Protein AF-A0A2D4HQY8-F1 (afdb_monomer)

Radius of gyration: 19.47 Å; Cα contacts (8 Å, |Δi|>4): 159; chains: 1; bounding box: 44×29×53 Å

Nearest PDB structures (foldseek):
  3zqs-assembly1_A  TM=9.890E-01  e=1.262E-19  Homo sapiens
  7kzp-assembly1_M  TM=9.323E-01  e=2.070E-16  Homo sapiens
  7kzt-assembly1_L  TM=9.830E-01  e=1.259E-15  Homo sapiens
  3k1l-assembly2_A  TM=8.804E-01  e=2.660E-05  Drosophila melanogaster
  3k1l-assembly1_B  TM=8.987E-01  e=5.476E-05  Drosophila melanogaster

Foldseek 3Di:
DVVPDDWDKDWADDPCPPCDGTDIDTQALDDDDADGHNPDDPVRVVVSVVVVCVQQVVQVVLVVCCVVPFAWPPPPDDTNNDQWTWTDPDDFKTKIWGADSNHRPPDTDMDMDGDCVVRVVVVVVCVVCVVVD

Secondary structure (DSSP, 8-state):
-TTS----EEEE--TTTTTSPPEEEE--SS-------TT--HHHHHHHHHHHHHHTHHHHHHHHHHHHHS-EEESSS--TT--EEEEEEETTEEEEEE--TTSTTSPPEEEEEE-HHHHHHHHHHHHHHGGG-

Sequence (133 aa):
DSSGRDHQITLKLNSKYPREQPDCLVDLPVQFSFSWTPQSSLLSIHSQFLVALESLKEFWDVLDEIDEKTWVLEPEKPTRSSTRRRIAIGSNISLNIEIDPRHPTMLPECYFLGADHVVNPLKIKLNSNIHMW

Solvent-accessible surface area (backbone atoms only — not comparable to full-atom values): 8067 Å² total; per-residue (Å²): 83,96,88,72,51,89,82,66,78,46,76,49,80,58,95,55,55,51,70,46,79,61,51,77,48,65,64,51,66,57,90,88,82,77,91,78,49,63,86,50,50,74,66,57,53,51,53,52,47,53,54,54,47,59,72,35,43,64,30,50,53,54,48,51,50,48,64,72,76,46,54,60,64,35,58,83,75,72,54,74,36,58,49,54,41,30,30,56,77,51,100,68,33,31,39,38,40,38,46,46,58,91,48,51,87,52,92,53,58,67,50,75,49,54,56,64,88,68,40,50,64,54,51,53,51,49,68,77,47,56,88,76,111

pLDDT: mean 97.04, std 1.42, range [90.56, 98.75]

Structure (mmCIF, N/CA/C/O backbone):
data_AF-A0A2D4HQY8-F1
#
_entry.id   AF-A0A2D4HQY8-F1
#
loop_
_atom_site.group_PDB
_atom_site.id
_atom_site.type_symbol
_atom_site.label_atom_id
_atom_site.label_alt_id
_atom_site.label_comp_id
_atom_site.label_asym_id
_atom_site.label_entity_id
_atom_site.label_seq_id
_atom_site.pdbx_PDB_ins_code
_atom_site.Cartn_x
_atom_site.Cartn_y
_atom_site.Cartn_z
_atom_site.occupancy
_atom_site.B_iso_or_equiv
_atom_site.auth_seq_id
_atom_site.auth_comp_id
_atom_site.auth_asym_id
_atom_site.auth_atom_id
_atom_site.pdbx_PDB_model_num
ATOM 1 N N . ASP A 1 1 ? -14.285 -1.832 1.766 1.00 95.00 1 ASP A N 1
ATOM 2 C CA . ASP A 1 1 ? -14.462 -0.382 1.522 1.00 95.00 1 ASP A CA 1
ATOM 3 C C . ASP A 1 1 ? -15.424 -0.211 0.348 1.00 95.00 1 ASP A C 1
ATOM 5 O O . ASP A 1 1 ? -15.985 -1.207 -0.109 1.00 95.00 1 ASP A O 1
ATOM 9 N N . SER A 1 2 ? -15.645 1.008 -0.140 1.00 96.19 2 SER A N 1
ATOM 10 C CA . SER A 1 2 ? -16.537 1.258 -1.282 1.00 96.19 2 SER A CA 1
ATOM 11 C C . SER A 1 2 ? -16.037 0.701 -2.628 1.00 96.19 2 SER A C 1
ATOM 13 O O . SER A 1 2 ? -16.840 0.556 -3.547 1.00 96.19 2 SER A O 1
ATOM 15 N N . SER A 1 3 ? -14.756 0.316 -2.740 1.00 97.00 3 SER A N 1
ATOM 16 C CA . SER A 1 3 ? -14.201 -0.412 -3.899 1.00 97.00 3 SER A CA 1
ATOM 17 C C . SER A 1 3 ? -14.430 -1.928 -3.830 1.00 97.00 3 SER A C 1
ATOM 19 O O . SER A 1 3 ? -14.011 -2.648 -4.731 1.00 97.00 3 SER A O 1
ATOM 21 N N . GLY A 1 4 ? -15.061 -2.438 -2.767 1.00 97.00 4 GLY A N 1
ATOM 22 C CA . GLY A 1 4 ? -15.273 -3.874 -2.572 1.00 97.00 4 GLY A CA 1
ATOM 23 C C . GLY A 1 4 ? -14.054 -4.624 -2.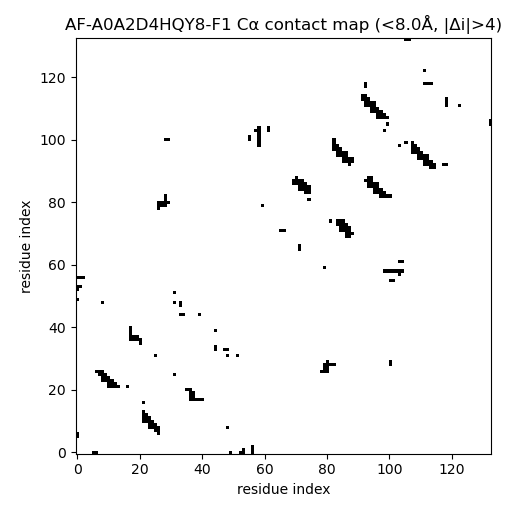027 1.00 97.00 4 GLY A C 1
ATOM 24 O O . GLY A 1 4 ? -14.037 -5.850 -2.070 1.00 97.00 4 GLY A O 1
ATOM 25 N N . ARG A 1 5 ? -13.039 -3.920 -1.503 1.00 97.69 5 ARG A N 1
ATOM 26 C CA . ARG A 1 5 ? -11.886 -4.555 -0.847 1.00 97.69 5 ARG A CA 1
ATOM 27 C C . ARG A 1 5 ? -12.216 -4.938 0.588 1.00 97.69 5 ARG A C 1
ATOM 29 O O . ARG A 1 5 ? -12.804 -4.141 1.331 1.00 97.69 5 ARG A O 1
ATOM 36 N N . ASP A 1 6 ? -11.760 -6.118 0.986 1.00 97.00 6 ASP A N 1
ATOM 37 C CA . ASP A 1 6 ? -11.859 -6.598 2.359 1.00 97.00 6 ASP A CA 1
ATOM 38 C C . ASP A 1 6 ? -10.729 -6.034 3.224 1.00 97.00 6 ASP A C 1
ATOM 40 O O . ASP A 1 6 ? -9.557 -6.053 2.846 1.00 97.00 6 ASP A O 1
ATOM 44 N N . HIS A 1 7 ? -11.093 -5.552 4.412 1.00 98.06 7 HIS A N 1
ATOM 45 C CA . HIS A 1 7 ? -10.172 -4.985 5.396 1.00 98.06 7 HIS A CA 1
ATOM 46 C C . HIS A 1 7 ? -10.497 -5.542 6.777 1.00 98.06 7 HIS A C 1
ATOM 48 O O . HIS A 1 7 ? -11.666 -5.640 7.152 1.00 98.06 7 HIS A O 1
ATOM 54 N N . GLN A 1 8 ? -9.467 -5.874 7.556 1.00 97.56 8 GLN A N 1
ATOM 55 C CA . GLN A 1 8 ? -9.629 -6.458 8.885 1.00 97.56 8 GLN A CA 1
ATOM 56 C C . GLN A 1 8 ? -9.083 -5.532 9.973 1.00 97.56 8 GLN A C 1
ATOM 58 O O . GLN A 1 8 ? -7.976 -5.004 9.877 1.00 97.56 8 GLN A O 1
ATOM 63 N N . ILE A 1 9 ? -9.854 -5.409 11.052 1.00 97.50 9 ILE A N 1
ATOM 64 C CA . ILE A 1 9 ? -9.450 -4.785 12.310 1.00 97.50 9 ILE A CA 1
ATOM 65 C C . ILE A 1 9 ? -9.488 -5.839 13.417 1.00 97.50 9 ILE A C 1
ATOM 67 O O . ILE A 1 9 ? -10.487 -6.535 13.593 1.00 97.50 9 ILE A O 1
ATOM 71 N N . THR A 1 10 ? -8.390 -5.978 14.159 1.00 98.00 10 THR A N 1
ATOM 72 C CA . THR A 1 10 ? -8.300 -6.890 15.307 1.00 98.00 10 THR A CA 1
ATOM 73 C C . THR A 1 10 ? -8.179 -6.082 16.588 1.00 98.00 10 THR A C 1
ATOM 75 O O . THR A 1 10 ? -7.272 -5.263 16.728 1.00 98.00 10 THR A O 1
ATOM 78 N N . LEU A 1 11 ? -9.083 -6.332 17.534 1.00 97.31 11 LEU A N 1
ATOM 79 C CA . LEU A 1 11 ? -9.141 -5.634 18.816 1.00 97.31 11 LEU A CA 1
ATOM 80 C C . LEU A 1 11 ? -8.754 -6.581 19.948 1.00 97.31 11 LEU A C 1
ATOM 82 O O . LEU A 1 11 ? -9.290 -7.686 20.044 1.00 97.31 11 LEU A O 1
ATOM 86 N N . LYS A 1 12 ? -7.858 -6.140 20.833 1.00 97.12 12 LYS A N 1
ATOM 87 C CA . LYS A 1 12 ? -7.548 -6.848 22.080 1.00 97.12 12 LYS A CA 1
ATOM 88 C C . LYS A 1 12 ? -8.162 -6.083 23.242 1.00 97.12 12 LYS A C 1
ATOM 90 O O . LYS A 1 12 ? -7.795 -4.943 23.518 1.00 97.12 12 LYS A O 1
ATOM 95 N N . LEU A 1 13 ? -9.123 -6.719 23.905 1.00 96.44 13 LEU A N 1
ATOM 96 C CA . LEU A 1 13 ? -9.821 -6.148 25.052 1.00 96.44 13 LEU A CA 1
ATOM 97 C C . LEU A 1 13 ? -9.145 -6.617 26.341 1.00 96.44 13 LEU A C 1
ATOM 99 O O . LEU A 1 13 ? -8.857 -7.804 26.496 1.00 96.44 13 LEU A O 1
ATOM 103 N N . ASN A 1 14 ? -8.925 -5.695 27.274 1.00 95.75 14 ASN A N 1
ATOM 104 C CA . ASN A 1 14 ? -8.454 -6.016 28.617 1.00 95.75 14 ASN A CA 1
ATOM 105 C C . ASN A 1 14 ? -9.612 -5.934 29.633 1.00 95.75 14 ASN A C 1
ATOM 107 O O . ASN A 1 14 ? -10.719 -5.500 29.313 1.00 95.75 14 ASN A O 1
ATOM 111 N N . SER A 1 15 ? -9.359 -6.326 30.884 1.00 97.00 15 SER A N 1
ATOM 112 C CA . SER A 1 15 ? -10.370 -6.323 31.955 1.00 97.00 15 SER A CA 1
ATOM 113 C C . SER A 1 15 ? -10.878 -4.932 32.357 1.00 9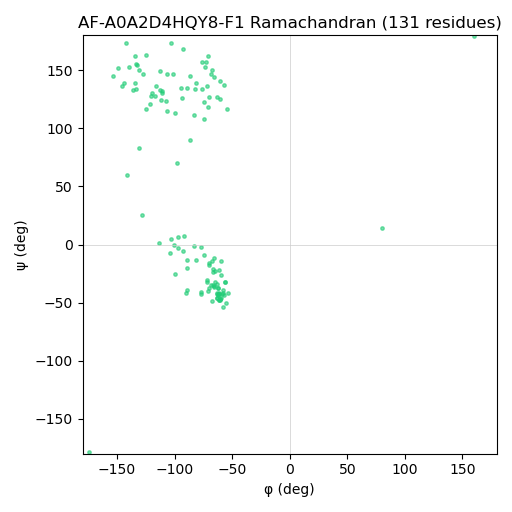7.00 15 SER A C 1
ATOM 115 O O . SER A 1 15 ? -11.858 -4.829 33.090 1.00 97.00 15 SER A O 1
ATOM 117 N N . LYS A 1 16 ? -10.223 -3.860 31.903 1.00 96.56 16 LYS A N 1
ATOM 118 C CA . LYS A 1 16 ? -10.587 -2.470 32.195 1.00 96.56 16 LYS A CA 1
ATOM 119 C C . LYS A 1 16 ? -11.419 -1.831 31.083 1.00 96.56 16 LYS A C 1
ATOM 121 O O . LYS A 1 16 ? -11.863 -0.693 31.247 1.00 96.56 16 LYS A O 1
ATOM 126 N N . TYR A 1 17 ? -11.665 -2.533 29.979 1.00 93.94 17 TYR A N 1
ATOM 127 C CA . TYR A 1 17 ? -12.607 -2.098 28.952 1.00 93.94 17 TYR A CA 1
ATOM 128 C C . TYR A 1 17 ? -14.012 -1.875 29.561 1.00 93.94 17 TYR A C 1
ATOM 130 O O . TYR A 1 17 ? -14.459 -2.702 30.359 1.00 93.94 17 TYR A O 1
ATOM 138 N N . PRO A 1 18 ? -14.741 -0.791 29.215 1.00 94.12 18 PRO A N 1
ATOM 139 C CA . PRO A 1 18 ? -14.413 0.251 28.232 1.00 94.12 18 PRO A CA 1
ATOM 140 C C . PRO A 1 18 ? -13.679 1.482 28.805 1.00 94.12 18 PRO A C 1
ATOM 142 O O . PRO A 1 18 ? -13.500 2.470 28.097 1.00 94.12 18 PRO A O 1
ATOM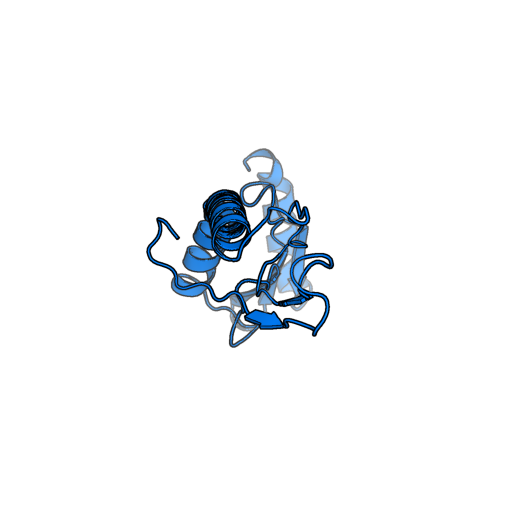 145 N N . ARG A 1 19 ? -13.261 1.481 30.080 1.00 94.94 19 ARG A N 1
ATOM 146 C CA . ARG A 1 19 ? -12.579 2.646 30.687 1.00 94.94 19 ARG A CA 1
ATOM 147 C C . ARG A 1 19 ? -11.214 2.916 30.055 1.00 94.94 19 ARG A C 1
ATOM 149 O O . ARG A 1 19 ? -10.845 4.075 29.908 1.00 94.94 19 ARG A O 1
ATOM 156 N N . GLU A 1 20 ? -10.492 1.862 29.684 1.00 94.69 20 GLU A N 1
ATOM 157 C CA . GLU A 1 20 ? -9.285 1.940 28.854 1.00 94.69 20 GLU A CA 1
ATOM 158 C C . GLU A 1 20 ? -9.612 1.556 27.404 1.00 94.69 20 GLU A C 1
ATOM 160 O O . GLU A 1 20 ? -10.484 0.715 27.161 1.00 94.69 20 GLU A O 1
ATOM 165 N N . GLN A 1 21 ? -8.919 2.184 26.449 1.00 95.88 21 GLN A N 1
ATOM 166 C CA . GLN A 1 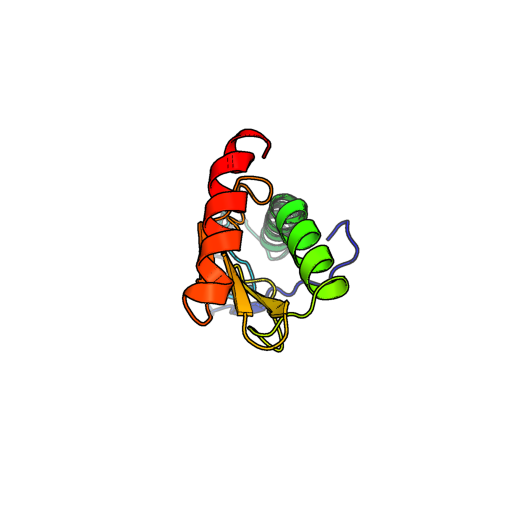21 ? -9.067 1.858 25.030 1.00 95.88 21 GLN A CA 1
ATOM 167 C C . GLN A 1 21 ? -8.517 0.455 24.731 1.00 95.88 21 GLN A C 1
ATOM 169 O O . GLN A 1 21 ? -7.544 0.042 25.366 1.00 95.88 21 GLN A O 1
ATOM 174 N N . PRO A 1 22 ? -9.103 -0.280 23.773 1.00 96.56 22 PRO A N 1
ATOM 175 C CA . PRO A 1 22 ? -8.543 -1.552 23.342 1.00 96.56 22 PRO A CA 1
ATOM 176 C C . PRO A 1 22 ? -7.293 -1.355 22.481 1.00 96.56 22 PRO A C 1
ATOM 178 O O . PRO A 1 22 ? -7.182 -0.359 21.762 1.00 96.56 22 PRO A O 1
ATOM 181 N N . ASP A 1 23 ? -6.394 -2.341 22.485 1.00 95.44 23 ASP A N 1
ATOM 182 C CA . ASP A 1 23 ? -5.315 -2.360 21.496 1.00 95.44 23 ASP A CA 1
ATOM 183 C C . ASP A 1 23 ? -5.902 -2.704 20.128 1.00 95.44 23 ASP A C 1
ATOM 185 O O . ASP A 1 23 ? -6.718 -3.624 20.000 1.00 95.44 23 ASP A O 1
ATOM 189 N N . CYS A 1 24 ? -5.460 -1.982 19.104 1.00 95.69 24 CYS A N 1
ATOM 190 C CA . CYS A 1 24 ? -5.960 -2.110 17.746 1.00 95.69 24 CYS A CA 1
ATOM 191 C C . CYS A 1 24 ? -4.831 -2.505 16.795 1.00 95.69 24 CYS A C 1
ATOM 193 O O . CYS A 1 24 ? -3.763 -1.894 16.788 1.00 95.69 24 CYS A O 1
ATOM 195 N N . LEU A 1 25 ? -5.080 -3.536 15.993 1.00 97.12 25 LEU A N 1
ATOM 196 C CA . LEU A 1 25 ? -4.181 -4.022 14.955 1.00 97.12 25 LEU A CA 1
ATOM 197 C C . LEU A 1 25 ? -4.915 -3.951 13.618 1.00 97.12 25 LEU A C 1
ATOM 199 O O . LEU A 1 25 ? -5.970 -4.570 13.454 1.00 97.12 25 LEU A O 1
ATOM 203 N N . VAL A 1 26 ? -4.348 -3.197 12.680 1.00 97.62 26 VAL A N 1
ATOM 204 C CA . VAL A 1 26 ? -4.879 -2.984 11.330 1.00 97.62 26 VAL A CA 1
ATOM 205 C C . VAL A 1 26 ? -3.740 -3.002 10.316 1.00 97.62 26 VAL A C 1
ATOM 207 O O . VAL A 1 26 ? -2.608 -2.650 10.647 1.00 97.62 26 VAL A O 1
ATOM 210 N N . ASP A 1 27 ? -4.052 -3.383 9.082 1.00 97.88 27 ASP A N 1
ATOM 211 C CA . ASP A 1 27 ? -3.117 -3.367 7.954 1.00 97.88 27 ASP A CA 1
ATOM 212 C C . ASP A 1 27 ? -3.313 -2.092 7.119 1.00 97.88 27 ASP A C 1
ATOM 214 O O . ASP A 1 27 ? -3.860 -2.128 6.021 1.00 97.88 27 ASP A O 1
ATOM 218 N N . LEU A 1 28 ? -2.933 -0.938 7.679 1.00 98.19 28 LEU A N 1
ATOM 219 C CA . LEU A 1 28 ? -3.030 0.361 7.006 1.00 98.19 28 LEU A CA 1
ATOM 220 C C . LEU A 1 28 ? -1.637 0.932 6.707 1.00 98.19 28 LEU A C 1
ATOM 222 O O . LEU A 1 28 ? -0.708 0.722 7.487 1.00 98.19 28 LEU A O 1
ATOM 226 N N . PRO A 1 29 ? -1.483 1.708 5.621 1.00 97.81 29 PRO A N 1
ATOM 227 C CA . PRO A 1 29 ? -0.214 2.338 5.250 1.00 97.81 29 PRO A CA 1
ATOM 228 C C . PRO A 1 29 ? 0.102 3.582 6.105 1.00 97.81 29 PRO A C 1
ATOM 230 O O . PRO A 1 29 ? 1.144 4.214 5.953 1.00 97.81 29 PRO A O 1
ATOM 233 N N . VAL A 1 30 ? -0.809 3.950 7.007 1.00 97.00 30 VAL A N 1
ATOM 234 C CA . VAL A 1 30 ? -0.682 5.049 7.966 1.00 97.00 30 VAL A CA 1
ATOM 235 C C . VAL A 1 30 ? -1.124 4.573 9.344 1.00 97.00 30 VAL A C 1
ATOM 237 O O . VAL A 1 30 ? -1.927 3.647 9.470 1.00 97.00 30 VAL A O 1
ATOM 240 N N . GLN A 1 31 ? -0.630 5.229 10.394 1.00 95.62 31 GLN A N 1
ATOM 241 C CA . GLN A 1 31 ? -1.065 4.937 11.756 1.00 95.62 31 GLN A CA 1
ATOM 242 C C . GLN A 1 31 ? -2.572 5.184 11.905 1.00 95.62 31 GLN A C 1
ATOM 244 O O . GLN A 1 31 ? -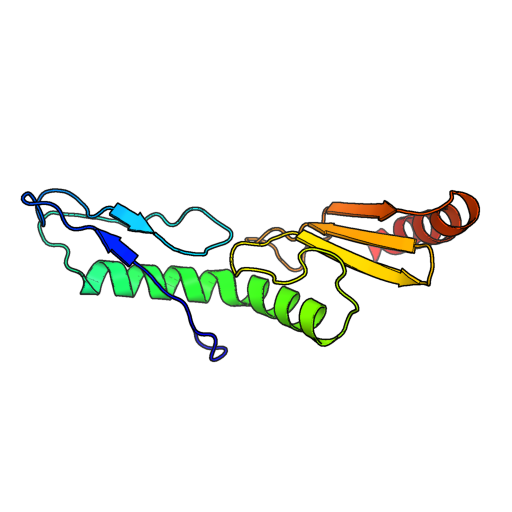3.059 6.288 11.656 1.00 95.62 31 GLN A O 1
ATOM 249 N N . PHE A 1 32 ? -3.296 4.162 12.364 1.00 96.19 32 PHE A N 1
ATOM 250 C CA . PHE A 1 32 ? -4.702 4.290 12.718 1.00 96.19 32 PHE A CA 1
ATOM 251 C C . PHE A 1 32 ? -4.846 4.835 14.135 1.00 96.19 32 PHE A C 1
ATOM 253 O O . PHE A 1 32 ? -4.542 4.153 15.114 1.00 96.19 32 PHE A O 1
ATOM 260 N N . SER A 1 33 ? -5.336 6.065 14.225 1.00 93.25 33 SER A N 1
ATOM 261 C CA . SER A 1 33 ? -5.675 6.721 15.483 1.00 93.25 33 SER A CA 1
ATOM 262 C C . SER A 1 33 ? -7.182 6.917 15.543 1.00 93.25 33 SER A C 1
ATOM 264 O O . SER A 1 33 ? -7.785 7.393 14.584 1.00 93.25 33 SER A O 1
ATOM 266 N N . PHE A 1 34 ? -7.790 6.570 16.673 1.00 95.75 34 PHE A N 1
ATOM 267 C CA . PHE A 1 34 ? -9.220 6.736 16.903 1.00 95.75 34 PHE A CA 1
ATOM 268 C C . PHE A 1 34 ? -9.463 7.414 18.250 1.00 95.75 34 PHE A C 1
ATOM 270 O O . PHE A 1 34 ? -8.682 7.283 19.191 1.00 95.75 34 PHE A O 1
ATOM 277 N N . SER A 1 35 ? -10.555 8.164 18.338 1.00 96.62 35 SER A N 1
ATOM 278 C CA . SER A 1 35 ? -11.030 8.751 19.582 1.00 96.62 35 SER A CA 1
ATOM 279 C C . SER A 1 35 ? -11.691 7.678 20.442 1.00 96.62 35 SER A C 1
ATOM 281 O O . SER A 1 35 ? -12.519 6.897 19.954 1.00 96.62 35 SER A O 1
ATOM 283 N N . TRP A 1 36 ? -11.331 7.664 21.724 1.00 97.12 36 TRP A N 1
ATOM 284 C CA . TRP A 1 36 ? -11.886 6.757 22.716 1.00 97.12 36 TRP A CA 1
ATOM 285 C C . TRP A 1 36 ? -12.271 7.502 23.993 1.00 97.12 36 TRP A C 1
ATOM 287 O O . TRP A 1 36 ? -11.504 8.291 24.543 1.00 97.12 36 TRP A O 1
ATOM 297 N N . THR A 1 37 ? -13.464 7.200 24.489 1.00 96.31 37 THR A N 1
ATOM 298 C CA . THR A 1 37 ? -13.987 7.635 25.787 1.00 96.31 37 THR A CA 1
ATOM 299 C C . THR A 1 37 ? -14.623 6.437 26.495 1.00 96.31 37 THR A C 1
ATOM 301 O O . THR A 1 37 ? -14.995 5.474 25.827 1.00 96.31 37 THR A O 1
ATOM 304 N N . PRO A 1 38 ? -14.853 6.474 27.819 1.00 94.12 38 PRO A N 1
ATOM 305 C CA . PRO A 1 38 ? -15.555 5.390 28.514 1.00 94.12 38 PRO A CA 1
ATOM 306 C C . PRO A 1 38 ? -16.988 5.111 28.018 1.00 94.12 38 PRO A C 1
ATOM 308 O O . PRO A 1 38 ? -17.561 4.084 28.368 1.00 94.12 38 PRO A O 1
ATOM 311 N N . GLN A 1 39 ? -17.578 6.021 27.232 1.00 95.31 39 GLN A N 1
ATOM 312 C CA . GLN A 1 39 ? -18.886 5.868 26.580 1.00 95.31 39 GLN A CA 1
ATOM 313 C C . GLN A 1 39 ? -18.781 5.291 25.158 1.00 95.31 39 GLN A C 1
ATOM 315 O O . GLN A 1 39 ? -19.797 5.044 24.511 1.00 95.31 39 GLN A O 1
ATOM 320 N N . SER A 1 40 ? -17.561 5.106 24.656 1.00 96.88 40 SER A N 1
ATOM 321 C CA . SER A 1 40 ? -17.297 4.506 23.353 1.00 96.88 40 SER A CA 1
ATOM 322 C C . SER A 1 40 ? -17.608 3.009 23.357 1.00 96.88 40 SER A C 1
ATOM 324 O O . SER A 1 40 ? -17.731 2.362 24.397 1.00 96.88 40 SER A O 1
ATOM 326 N N . SER A 1 41 ? -17.759 2.445 22.163 1.00 96.12 41 SER A N 1
ATOM 327 C CA . SER A 1 41 ? -18.090 1.036 21.962 1.00 96.12 41 SER A CA 1
ATOM 328 C C . SER A 1 41 ? -17.344 0.477 20.755 1.00 96.12 41 SER A C 1
ATOM 330 O O . SER A 1 41 ? -16.732 1.214 19.984 1.00 96.12 41 SER A O 1
ATOM 332 N N . LEU A 1 42 ? -17.434 -0.833 20.526 1.00 96.56 42 LEU A N 1
ATOM 333 C CA . LEU A 1 42 ? -16.891 -1.434 19.303 1.00 96.56 42 LEU A CA 1
ATOM 334 C C . LEU A 1 42 ? -17.475 -0.785 18.036 1.00 96.56 42 LEU A C 1
ATOM 336 O O . LEU A 1 42 ? -16.765 -0.621 17.046 1.00 96.56 42 LEU A O 1
ATOM 340 N N . LEU A 1 43 ? -18.735 -0.336 18.087 1.00 97.31 43 LEU A N 1
ATOM 341 C CA . LEU A 1 43 ? -19.383 0.363 16.979 1.00 97.31 43 LEU A CA 1
ATOM 342 C C . LEU A 1 43 ? -18.733 1.725 16.685 1.00 97.31 43 LEU A C 1
ATOM 344 O O . LEU A 1 43 ? -18.610 2.103 15.519 1.00 97.31 43 LEU A O 1
ATOM 348 N N . SER A 1 44 ? -18.285 2.457 17.713 1.00 96.94 44 SER A N 1
ATOM 349 C CA . SER A 1 44 ? -17.605 3.743 17.507 1.00 96.94 44 SER A CA 1
ATOM 350 C C . SER A 1 44 ? -16.199 3.565 16.931 1.00 96.94 44 SER A C 1
ATOM 352 O O . SER A 1 44 ? -15.770 4.397 16.134 1.00 96.94 44 SER A O 1
ATOM 354 N N . ILE A 1 45 ? -15.498 2.476 17.267 1.00 97.56 45 ILE A N 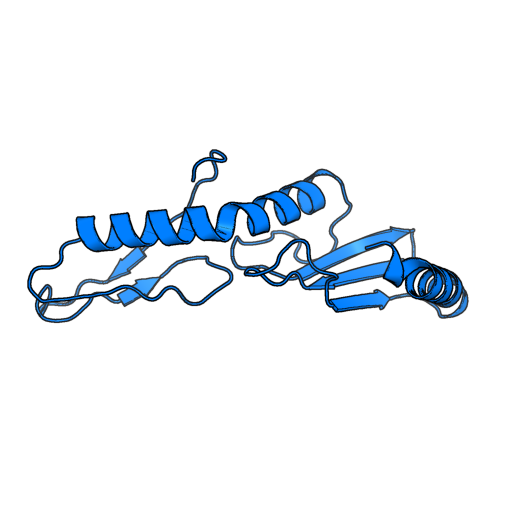1
ATOM 355 C CA . ILE A 1 45 ? -14.220 2.121 16.625 1.00 97.56 45 ILE A CA 1
ATOM 356 C C . ILE A 1 45 ? -14.461 1.737 15.167 1.00 97.56 45 ILE A C 1
ATOM 358 O O . ILE A 1 45 ? -13.802 2.270 14.280 1.00 97.56 45 ILE A O 1
ATOM 362 N N . HIS A 1 46 ? -15.436 0.862 14.909 1.00 97.94 46 HIS A N 1
ATOM 363 C CA . HIS A 1 46 ? -15.775 0.420 13.558 1.00 97.94 46 HIS A CA 1
ATOM 364 C C . HIS A 1 46 ? -16.131 1.599 12.644 1.00 97.94 46 HIS A C 1
ATOM 366 O O . HIS A 1 46 ? -15.638 1.686 11.526 1.00 97.94 46 HIS A O 1
ATOM 372 N N . SER A 1 47 ? -16.920 2.555 13.139 1.00 98.12 47 SER A N 1
ATOM 373 C CA . SER A 1 47 ? -17.297 3.745 12.366 1.00 98.12 47 SER A CA 1
ATOM 374 C C . SER A 1 47 ? -16.082 4.607 12.001 1.00 98.12 47 SER A C 1
ATOM 376 O O . SER A 1 47 ? -15.963 5.048 10.863 1.00 98.12 47 SER A O 1
ATOM 378 N N . GLN A 1 48 ? -15.145 4.808 12.934 1.00 98.31 48 GLN A N 1
ATOM 379 C CA . GLN A 1 48 ? -13.897 5.538 12.667 1.00 98.31 48 GLN A CA 1
ATOM 380 C C . GLN A 1 48 ? -12.963 4.768 11.726 1.00 98.31 48 GLN A C 1
ATOM 382 O O . GLN A 1 48 ? -12.299 5.374 10.889 1.00 98.31 48 GLN A O 1
ATOM 387 N N . PHE A 1 49 ? -12.946 3.437 11.823 1.00 98.38 49 PHE A N 1
ATOM 388 C CA . PHE A 1 49 ? -12.200 2.581 10.906 1.00 98.38 49 PHE A CA 1
ATOM 389 C C . PHE A 1 49 ? -12.727 2.713 9.476 1.00 98.38 49 PHE A C 1
ATOM 391 O O . PHE A 1 49 ? -11.934 2.952 8.575 1.00 98.38 49 PHE A O 1
ATOM 398 N N . LEU A 1 50 ? -14.049 2.679 9.270 1.00 98.19 50 LEU A N 1
ATOM 399 C CA . LEU A 1 50 ? -14.645 2.902 7.948 1.00 98.19 50 LEU A CA 1
ATOM 400 C C . LEU A 1 50 ? -14.261 4.264 7.353 1.00 98.19 50 LEU A C 1
ATOM 402 O O . LEU A 1 50 ? -13.923 4.334 6.177 1.00 98.19 50 LEU A O 1
ATOM 406 N N . VAL A 1 51 ? -14.248 5.331 8.159 1.00 98.06 51 VAL A N 1
ATOM 407 C CA . VAL A 1 51 ? -13.796 6.659 7.701 1.00 98.06 51 VAL A CA 1
ATOM 408 C C . VAL A 1 51 ? -12.328 6.629 7.267 1.00 98.06 51 VAL A C 1
ATOM 410 O O . VAL A 1 51 ? -11.988 7.185 6.224 1.00 98.06 51 VAL A O 1
ATOM 413 N N . ALA A 1 52 ? -11.461 5.953 8.027 1.00 98.12 52 ALA A N 1
ATOM 414 C CA . ALA A 1 52 ? -10.058 5.795 7.656 1.00 98.12 52 ALA A CA 1
ATOM 415 C C . ALA A 1 52 ? -9.893 5.000 6.349 1.00 98.12 52 ALA A C 1
ATOM 417 O O . ALA A 1 52 ? -9.103 5.403 5.497 1.00 98.12 52 ALA A O 1
ATOM 418 N N . LEU A 1 53 ? -10.665 3.923 6.156 1.00 98.19 53 LEU A N 1
ATOM 419 C CA . LEU A 1 53 ? -10.642 3.139 4.917 1.00 98.19 53 LEU A CA 1
ATOM 420 C C . LEU A 1 53 ? -11.032 3.989 3.706 1.00 98.19 53 LEU A C 1
ATOM 422 O O . LEU A 1 53 ? -10.320 3.994 2.707 1.00 98.19 53 LEU A O 1
ATOM 426 N N . GLU A 1 54 ? -12.121 4.752 3.802 1.00 98.06 54 GLU A N 1
ATOM 427 C CA . GLU A 1 54 ? -12.554 5.601 2.688 1.00 98.06 54 GLU A CA 1
ATOM 428 C C . GLU A 1 54 ? -11.543 6.717 2.385 1.00 98.06 54 GLU A C 1
ATOM 430 O O . GLU A 1 54 ? -11.335 7.051 1.221 1.00 98.06 54 GLU A O 1
ATOM 435 N N . SER A 1 55 ? -10.836 7.238 3.395 1.00 97.75 55 SER A N 1
ATOM 436 C CA . SER A 1 55 ? -9.768 8.229 3.181 1.00 97.75 55 SER A CA 1
ATOM 437 C C . SER A 1 55 ? -8.539 7.683 2.441 1.00 97.75 55 SER A C 1
ATOM 439 O O . SER A 1 55 ? -7.781 8.455 1.867 1.00 97.75 55 SER A O 1
ATOM 441 N N . LEU A 1 56 ? -8.347 6.361 2.440 1.00 98.62 56 LEU A N 1
ATOM 442 C CA . LEU A 1 56 ? -7.223 5.667 1.802 1.00 98.62 56 LEU A CA 1
ATOM 443 C C . LEU A 1 56 ? -7.621 4.994 0.482 1.00 98.62 56 LEU A C 1
ATOM 445 O O . LEU A 1 56 ? -6.809 4.306 -0.139 1.00 98.62 56 LEU A O 1
ATOM 449 N N . LYS A 1 57 ? -8.868 5.187 0.035 1.00 98.31 57 LYS A N 1
ATOM 450 C CA . LYS A 1 57 ? -9.404 4.544 -1.165 1.00 98.31 57 LYS A CA 1
ATOM 451 C C . LYS A 1 57 ? -8.544 4.808 -2.398 1.00 98.31 57 LYS A C 1
ATOM 453 O O . LYS A 1 57 ? -8.195 3.853 -3.083 1.00 98.31 57 LYS A O 1
ATOM 458 N N . GLU A 1 58 ? -8.204 6.070 -2.658 1.00 98.50 58 GLU A N 1
ATOM 459 C CA . GLU A 1 58 ? -7.426 6.468 -3.838 1.00 98.50 58 GLU A CA 1
ATOM 460 C C . GLU A 1 58 ? -6.025 5.840 -3.824 1.00 98.50 58 GLU A C 1
ATOM 462 O O . GLU A 1 58 ? -5.540 5.377 -4.851 1.00 98.50 58 GLU A O 1
ATOM 467 N N . PHE A 1 59 ? -5.406 5.731 -2.644 1.00 98.75 59 PHE A N 1
ATOM 468 C CA . PHE A 1 59 ? -4.107 5.079 -2.490 1.00 98.75 59 PHE A CA 1
ATOM 469 C C . PHE A 1 59 ? -4.148 3.610 -2.903 1.00 98.75 59 PHE A C 1
ATOM 471 O O . PHE A 1 59 ? -3.294 3.154 -3.665 1.00 98.75 59 PHE A O 1
ATOM 478 N N . TRP A 1 60 ? -5.148 2.866 -2.434 1.00 98.69 60 TRP A N 1
ATOM 479 C CA . TRP A 1 60 ? -5.287 1.475 -2.848 1.00 98.69 60 TRP A CA 1
ATOM 480 C C . TRP A 1 60 ? -5.755 1.338 -4.293 1.00 98.69 60 TRP A C 1
ATOM 482 O O . TRP A 1 60 ? -5.345 0.381 -4.929 1.00 98.69 60 TRP A O 1
ATOM 492 N N . ASP A 1 61 ? -6.547 2.272 -4.828 1.00 98.62 61 ASP A N 1
ATOM 493 C CA . ASP A 1 61 ? -6.946 2.249 -6.241 1.00 98.62 61 ASP A CA 1
ATOM 494 C C . ASP A 1 61 ? -5.702 2.364 -7.153 1.00 98.62 61 ASP A C 1
ATOM 496 O O . ASP A 1 61 ? -5.563 1.586 -8.096 1.00 98.62 61 ASP A O 1
ATOM 500 N N . VAL A 1 62 ? -4.751 3.252 -6.820 1.00 98.50 62 VAL A N 1
ATOM 501 C CA . VAL A 1 62 ? -3.455 3.371 -7.522 1.00 98.50 62 VAL A CA 1
ATOM 502 C C . VAL A 1 62 ? -2.638 2.080 -7.421 1.00 98.50 62 VAL A C 1
ATOM 504 O O . VAL A 1 62 ? -2.108 1.599 -8.422 1.00 98.50 62 VAL A O 1
ATOM 507 N N . LEU A 1 63 ? -2.518 1.502 -6.222 1.00 98.31 63 LEU A N 1
ATOM 508 C CA . LEU A 1 63 ? -1.723 0.286 -6.037 1.00 98.31 63 LEU A CA 1
ATOM 509 C C . LEU A 1 63 ? -2.360 -0.950 -6.677 1.00 98.31 63 LEU A C 1
ATOM 511 O O . LEU A 1 63 ? -1.628 -1.751 -7.247 1.00 98.31 63 LEU A O 1
ATOM 515 N N . ASP A 1 64 ? -3.686 -1.091 -6.629 1.00 98.44 64 ASP A N 1
ATOM 516 C CA . ASP A 1 64 ? -4.398 -2.191 -7.285 1.00 98.44 64 ASP A CA 1
ATOM 517 C C . ASP A 1 64 ? -4.172 -2.141 -8.804 1.00 98.44 64 ASP A C 1
ATOM 519 O O . ASP A 1 64 ? -3.898 -3.172 -9.413 1.00 98.44 64 ASP A O 1
ATOM 523 N N . GLU A 1 65 ? -4.199 -0.950 -9.418 1.00 98.50 65 GLU A N 1
ATOM 524 C CA . GLU A 1 65 ? -3.896 -0.799 -10.846 1.00 98.50 65 GLU A CA 1
ATOM 525 C C . GLU A 1 65 ? -2.454 -1.213 -11.178 1.00 98.50 65 GLU A C 1
ATOM 527 O O . GLU A 1 65 ? -2.217 -1.907 -12.171 1.00 98.50 65 GLU A O 1
ATOM 532 N N . ILE A 1 66 ? -1.484 -0.807 -10.354 1.00 98.31 66 ILE A N 1
ATOM 533 C CA . ILE A 1 66 ? -0.074 -1.183 -10.529 1.00 98.31 66 ILE A CA 1
ATOM 534 C C . ILE A 1 66 ? 0.102 -2.697 -10.384 1.00 98.31 66 ILE A C 1
ATOM 536 O O . ILE A 1 66 ? 0.771 -3.316 -11.216 1.00 98.31 66 ILE A O 1
ATOM 540 N N . ASP A 1 67 ? -0.502 -3.287 -9.356 1.00 98.12 67 ASP A N 1
ATOM 541 C CA . ASP A 1 67 ? -0.414 -4.714 -9.052 1.00 98.12 67 ASP A CA 1
ATOM 542 C C . ASP A 1 67 ? -1.096 -5.569 -10.135 1.00 98.12 67 ASP A C 1
ATOM 544 O O . ASP A 1 67 ? -0.605 -6.646 -10.468 1.00 98.12 67 ASP A O 1
ATOM 548 N N . GLU A 1 68 ? -2.187 -5.083 -10.733 1.00 98.00 68 GLU A N 1
ATOM 549 C CA . GLU A 1 68 ? -2.907 -5.776 -11.807 1.00 98.00 68 GLU A CA 1
ATOM 550 C C . GLU A 1 68 ? -2.202 -5.658 -13.167 1.00 98.00 68 GLU A C 1
ATOM 552 O O . GLU A 1 68 ? -2.169 -6.616 -13.943 1.00 98.00 68 GLU A O 1
ATOM 557 N N . LYS A 1 69 ? -1.658 -4.477 -13.490 1.00 98.25 69 LYS A N 1
ATOM 558 C CA . LYS A 1 69 ? -1.223 -4.150 -14.860 1.00 98.25 69 LYS A CA 1
ATOM 559 C C . LYS A 1 69 ? 0.280 -4.199 -15.079 1.00 98.25 69 LYS A C 1
ATOM 561 O O . LYS A 1 69 ? 0.729 -4.046 -16.217 1.00 98.25 69 LYS A O 1
ATOM 566 N N . THR A 1 70 ? 1.073 -4.378 -14.028 1.00 97.88 70 THR A N 1
ATOM 567 C CA . THR A 1 70 ? 2.534 -4.362 -14.132 1.00 97.88 70 THR A CA 1
ATOM 568 C C . THR A 1 70 ? 3.163 -5.631 -13.580 1.00 97.88 70 THR A C 1
ATOM 570 O O . THR A 1 70 ? 2.554 -6.396 -12.838 1.00 97.88 70 THR A O 1
ATOM 573 N N . TRP A 1 71 ? 4.422 -5.868 -13.946 1.00 97.62 71 TRP A N 1
ATOM 574 C CA . TRP A 1 71 ? 5.193 -6.947 -13.348 1.00 97.62 71 TRP A CA 1
ATOM 575 C C . TRP A 1 71 ? 5.866 -6.451 -12.067 1.00 97.62 71 TRP A C 1
ATOM 577 O O . TRP A 1 71 ? 6.997 -5.957 -12.086 1.00 97.62 71 TRP A O 1
ATOM 587 N N . VAL A 1 72 ? 5.160 -6.593 -10.947 1.00 98.31 72 VAL A N 1
ATOM 588 C CA . VAL A 1 72 ? 5.692 -6.304 -9.612 1.00 98.31 72 VAL A CA 1
ATOM 589 C C . VAL A 1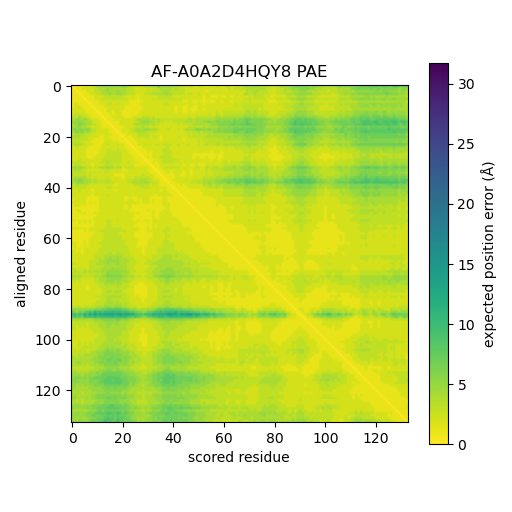 72 ? 6.655 -7.414 -9.186 1.00 98.31 72 VAL A C 1
ATOM 591 O O . VAL A 1 72 ? 6.312 -8.592 -9.156 1.00 98.31 72 VAL A O 1
ATOM 594 N N . LEU A 1 73 ? 7.889 -7.023 -8.881 1.00 97.88 73 LEU A N 1
ATOM 595 C CA . LEU A 1 73 ? 8.956 -7.873 -8.359 1.00 97.88 73 LEU A CA 1
ATOM 596 C C . LEU A 1 73 ? 8.946 -7.901 -6.829 1.00 97.88 73 LEU A C 1
ATOM 598 O O . LEU A 1 73 ? 9.165 -8.951 -6.233 1.00 97.88 73 LEU A O 1
ATOM 602 N N . GLU A 1 74 ? 8.725 -6.747 -6.193 1.00 97.56 74 GLU A N 1
ATOM 603 C CA . GLU A 1 74 ? 8.721 -6.619 -4.734 1.00 97.56 74 GLU A CA 1
ATOM 604 C C . GLU A 1 74 ? 7.662 -5.606 -4.265 1.00 97.56 74 GLU A C 1
ATOM 606 O O . GLU A 1 74 ? 7.556 -4.526 -4.854 1.00 97.56 74 GLU A O 1
ATOM 611 N N . PRO A 1 75 ? 6.930 -5.906 -3.177 1.00 97.81 75 PRO A N 1
ATOM 612 C CA . PRO A 1 75 ? 6.836 -7.225 -2.540 1.00 97.81 75 PRO A CA 1
ATOM 613 C C . PRO A 1 75 ? 6.119 -8.242 -3.451 1.00 97.81 75 PRO A C 1
ATOM 615 O O . PRO A 1 75 ? 5.243 -7.870 -4.220 1.00 97.81 75 PRO A O 1
ATOM 618 N N . GLU A 1 76 ? 6.455 -9.532 -3.340 1.00 93.88 76 GLU A N 1
ATOM 619 C CA . GLU A 1 76 ? 5.779 -10.607 -4.101 1.00 93.88 76 GLU A CA 1
ATOM 620 C C . GLU A 1 76 ? 4.290 -10.727 -3.727 1.00 93.88 76 GLU A C 1
ATOM 622 O O . GLU A 1 76 ? 3.443 -11.055 -4.553 1.00 93.88 76 GLU A O 1
ATOM 627 N N . LYS A 1 77 ? 3.970 -10.458 -2.457 1.00 95.12 77 LYS A N 1
ATOM 628 C CA . LYS A 1 77 ? 2.612 -10.477 -1.904 1.00 95.12 77 LYS A CA 1
ATOM 629 C C . LYS A 1 77 ? 2.381 -9.186 -1.121 1.00 95.12 77 LYS A C 1
ATOM 631 O O . LYS A 1 77 ? 2.610 -9.179 0.092 1.00 95.12 77 LYS A O 1
ATOM 636 N N . PRO A 1 78 ? 2.022 -8.081 -1.794 1.00 96.31 78 PRO A N 1
ATOM 637 C CA . PRO A 1 78 ? 1.795 -6.815 -1.117 1.00 96.31 78 PRO A CA 1
ATOM 638 C C . PRO A 1 78 ? 0.665 -6.905 -0.093 1.00 96.31 78 PRO A C 1
ATOM 640 O O . PRO A 1 78 ? -0.370 -7.528 -0.321 1.00 96.31 78 PRO A O 1
ATOM 643 N N . THR A 1 79 ? 0.875 -6.240 1.039 1.00 97.31 79 THR A N 1
ATOM 644 C CA . THR A 1 79 ? -0.152 -5.976 2.054 1.00 97.31 79 THR A CA 1
ATOM 645 C C . THR A 1 79 ? -0.809 -4.619 1.799 1.00 97.31 79 THR A C 1
ATOM 647 O O . THR A 1 79 ? -0.284 -3.799 1.039 1.00 97.31 79 THR A O 1
ATOM 650 N N . ARG A 1 80 ? -1.924 -4.318 2.475 1.00 97.69 80 ARG A N 1
ATOM 651 C CA . ARG A 1 80 ? -2.584 -3.004 2.373 1.00 97.69 80 ARG A CA 1
ATOM 652 C C . ARG A 1 80 ? -1.774 -1.882 3.032 1.00 97.69 80 ARG A C 1
ATOM 654 O O . ARG A 1 80 ? -1.971 -0.721 2.675 1.00 97.69 80 ARG A O 1
ATOM 661 N N . SER A 1 81 ? -0.813 -2.219 3.895 1.00 98.12 81 SER A N 1
ATOM 662 C CA . SER A 1 81 ? 0.217 -1.304 4.412 1.00 98.12 81 SER A CA 1
ATOM 663 C C . SER A 1 81 ? 1.422 -1.077 3.489 1.00 98.12 81 SER A C 1
ATOM 665 O O . SER A 1 81 ? 2.197 -0.153 3.725 1.00 98.12 81 SER A O 1
ATOM 667 N N . SER A 1 82 ? 1.608 -1.887 2.442 1.00 98.19 82 SER A N 1
ATOM 668 C CA . SER A 1 82 ? 2.784 -1.800 1.567 1.00 98.19 82 SER A CA 1
ATOM 669 C C . SER A 1 82 ? 2.709 -0.592 0.625 1.00 98.19 82 SER A C 1
ATOM 671 O O . SER A 1 82 ? 1.966 -0.618 -0.353 1.00 98.19 82 SER A O 1
ATOM 673 N N . THR A 1 83 ? 3.532 0.433 0.8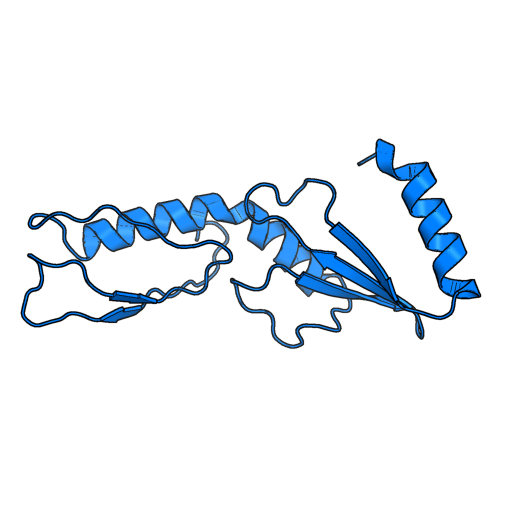66 1.00 98.50 83 THR A N 1
ATOM 674 C CA . THR A 1 83 ? 3.579 1.688 0.079 1.00 98.50 83 THR A CA 1
ATOM 675 C C . THR A 1 83 ? 4.540 1.663 -1.108 1.00 98.50 83 THR A C 1
ATOM 677 O O . THR A 1 83 ? 4.505 2.547 -1.963 1.00 98.50 83 THR A O 1
ATOM 680 N N . ARG A 1 84 ? 5.418 0.658 -1.166 1.00 98.50 84 ARG A N 1
ATOM 681 C CA . ARG A 1 84 ? 6.465 0.538 -2.184 1.00 98.50 84 ARG A CA 1
ATOM 682 C C . ARG A 1 84 ? 6.144 -0.548 -3.194 1.00 98.50 84 ARG A C 1
ATOM 684 O O . ARG A 1 84 ? 5.570 -1.578 -2.832 1.00 98.50 84 ARG A O 1
ATOM 691 N N . ARG A 1 85 ? 6.569 -0.332 -4.438 1.00 98.69 85 ARG A N 1
ATOM 692 C CA . ARG A 1 85 ? 6.582 -1.346 -5.497 1.00 98.69 85 ARG A CA 1
ATOM 693 C C . ARG A 1 85 ? 7.893 -1.286 -6.263 1.00 98.69 85 ARG A C 1
ATOM 695 O O . ARG A 1 85 ? 8.329 -0.215 -6.682 1.00 98.69 85 ARG A O 1
ATOM 702 N N . ARG A 1 86 ? 8.498 -2.449 -6.480 1.00 98.62 86 ARG A N 1
ATOM 703 C CA . ARG A 1 86 ? 9.577 -2.643 -7.444 1.00 98.62 86 ARG A CA 1
ATOM 704 C C . ARG A 1 86 ? 8.977 -3.249 -8.698 1.00 98.62 86 ARG A C 1
ATOM 706 O O . ARG A 1 86 ? 8.533 -4.386 -8.663 1.00 98.62 86 ARG A O 1
ATOM 713 N N . ILE A 1 87 ? 8.979 -2.516 -9.797 1.00 98.56 87 ILE A N 1
ATOM 714 C CA . ILE A 1 87 ? 8.306 -2.898 -11.040 1.00 98.56 87 ILE A CA 1
ATOM 715 C C . ILE A 1 87 ? 9.360 -3.218 -12.096 1.00 98.56 87 ILE A C 1
ATOM 717 O O . ILE A 1 87 ? 10.288 -2.434 -12.307 1.00 98.56 87 ILE A O 1
ATOM 721 N N . ALA A 1 88 ? 9.244 -4.357 -12.774 1.00 98.12 88 ALA A N 1
ATOM 722 C CA . ALA A 1 88 ? 10.101 -4.674 -13.909 1.00 98.12 88 ALA A CA 1
ATOM 723 C C . ALA A 1 88 ? 9.752 -3.772 -15.104 1.00 98.12 88 ALA A C 1
ATOM 725 O O . ALA A 1 88 ? 8.606 -3.710 -15.538 1.00 98.12 88 ALA A O 1
ATOM 726 N N . ILE A 1 89 ? 10.759 -3.091 -15.654 1.00 96.44 89 ILE A N 1
ATOM 727 C CA . ILE A 1 89 ? 10.623 -2.266 -16.868 1.00 96.44 89 ILE A CA 1
ATOM 728 C C . ILE A 1 89 ? 11.139 -3.028 -18.100 1.00 96.44 89 ILE A C 1
ATOM 730 O O . ILE A 1 89 ? 10.721 -2.781 -19.227 1.00 96.44 89 ILE A O 1
ATOM 734 N N . GLY A 1 90 ? 12.048 -3.979 -17.886 1.00 93.50 90 GLY A N 1
ATOM 735 C CA . GLY A 1 90 ? 12.633 -4.847 -18.901 1.00 93.50 90 GLY A CA 1
ATOM 736 C C . GLY A 1 90 ? 13.533 -5.892 -18.244 1.00 93.50 90 GLY A C 1
ATOM 737 O O . GLY A 1 90 ? 13.683 -5.906 -17.025 1.00 93.50 90 GLY A O 1
ATOM 738 N N . SER A 1 91 ? 14.169 -6.755 -19.038 1.00 90.56 91 SER A N 1
ATOM 739 C CA . SER A 1 91 ? 14.854 -7.956 -18.527 1.00 90.56 91 SER A CA 1
ATOM 740 C C . SER A 1 91 ? 15.922 -7.693 -17.457 1.00 90.56 91 SER A C 1
ATOM 742 O O . SER A 1 91 ? 16.093 -8.515 -16.569 1.00 90.56 91 SER A O 1
ATOM 744 N N . ASN A 1 92 ? 16.618 -6.552 -17.520 1.00 93.81 92 ASN A N 1
ATOM 745 C CA . ASN A 1 92 ? 17.702 -6.195 -16.595 1.00 93.81 92 ASN A CA 1
ATOM 746 C C . ASN A 1 92 ? 17.512 -4.798 -15.976 1.00 93.81 92 ASN A C 1
ATOM 748 O O . ASN A 1 92 ? 18.491 -4.131 -15.633 1.00 93.81 92 ASN A O 1
ATOM 752 N N . ILE A 1 93 ? 16.264 -4.322 -15.893 1.00 97.81 93 ILE A N 1
ATOM 753 C CA . ILE A 1 93 ? 15.950 -3.014 -15.316 1.00 97.81 93 ILE A CA 1
ATOM 754 C C . ILE A 1 93 ? 14.611 -3.016 -14.578 1.00 97.81 93 ILE A C 1
ATOM 756 O O . ILE A 1 93 ? 13.602 -3.518 -15.073 1.00 97.81 93 ILE A O 1
ATOM 760 N N . SER A 1 94 ? 14.597 -2.402 -13.398 1.00 98.44 94 SER A N 1
ATOM 761 C CA . SER A 1 94 ? 13.388 -2.196 -12.601 1.00 98.44 94 SER A CA 1
ATOM 762 C C . SER A 1 94 ? 13.287 -0.761 -12.096 1.00 98.44 94 SER A C 1
ATOM 764 O O . SER A 1 94 ? 14.306 -0.101 -11.900 1.00 98.44 94 SER A O 1
ATOM 766 N N . LEU A 1 95 ? 12.068 -0.304 -11.839 1.00 98.38 95 LEU A N 1
ATOM 767 C CA . LEU A 1 95 ? 11.752 0.963 -11.194 1.00 98.38 95 LEU A CA 1
ATOM 768 C C . LEU A 1 95 ? 11.254 0.678 -9.776 1.00 98.38 95 LEU A C 1
ATOM 770 O O . LEU A 1 95 ? 10.297 -0.070 -9.609 1.00 98.38 95 LEU A O 1
ATOM 774 N N . ASN A 1 96 ? 11.889 1.262 -8.767 1.00 98.56 96 ASN A N 1
ATOM 775 C CA . ASN A 1 96 ? 11.297 1.360 -7.438 1.00 98.56 96 ASN A CA 1
ATOM 776 C C . ASN A 1 96 ? 10.483 2.641 -7.349 1.00 98.56 96 ASN A C 1
ATOM 778 O O . ASN A 1 96 ? 10.980 3.694 -7.748 1.00 98.56 96 ASN A O 1
ATOM 782 N N . ILE A 1 97 ? 9.278 2.534 -6.800 1.00 98.38 97 ILE A N 1
ATOM 783 C CA . ILE A 1 97 ? 8.406 3.657 -6.459 1.00 98.38 97 ILE A CA 1
ATOM 784 C C . ILE A 1 97 ? 7.955 3.547 -5.002 1.00 98.38 97 ILE A C 1
ATOM 786 O O . ILE A 1 97 ? 7.749 2.442 -4.490 1.00 98.38 97 ILE A O 1
ATOM 790 N N . GLU A 1 98 ? 7.773 4.692 -4.359 1.00 98.44 98 GLU A N 1
ATOM 791 C CA . GLU A 1 98 ? 7.136 4.840 -3.055 1.00 98.44 98 GLU A CA 1
ATOM 792 C C . GLU A 1 98 ? 5.979 5.833 -3.169 1.00 98.44 98 GLU A C 1
ATOM 794 O O . GLU A 1 98 ? 6.180 7.001 -3.502 1.00 98.44 98 GLU A O 1
ATOM 799 N N . ILE A 1 99 ? 4.762 5.341 -2.933 1.00 98.31 99 ILE A N 1
ATOM 800 C CA . ILE A 1 99 ? 3.533 6.129 -3.023 1.00 98.31 99 ILE A CA 1
ATOM 801 C C . ILE A 1 99 ? 3.192 6.679 -1.638 1.00 98.31 99 ILE A C 1
ATOM 803 O O . ILE A 1 99 ? 3.058 5.906 -0.685 1.00 98.31 99 ILE A O 1
ATOM 807 N N . ASP A 1 100 ? 3.003 7.997 -1.529 1.00 98.19 100 ASP A N 1
ATOM 808 C CA . ASP A 1 100 ? 2.471 8.616 -0.312 1.00 98.19 100 ASP A CA 1
ATOM 809 C C . ASP A 1 100 ? 0.981 8.257 -0.162 1.00 98.19 100 ASP A C 1
ATOM 811 O O . ASP A 1 100 ? 0.170 8.654 -1.003 1.00 98.19 100 ASP A O 1
ATOM 815 N N . PRO A 1 101 ? 0.570 7.563 0.915 1.00 98.12 101 PRO A N 1
ATOM 816 C CA . PRO A 1 101 ? -0.828 7.194 1.122 1.00 98.12 101 PRO A CA 1
ATOM 817 C C . PRO A 1 101 ? -1.794 8.368 1.248 1.00 98.12 101 PRO A C 1
ATOM 819 O O . PRO A 1 101 ? -2.995 8.189 1.060 1.00 98.12 101 PRO A O 1
ATOM 822 N N . ARG A 1 102 ? -1.296 9.557 1.602 1.00 96.81 102 ARG A N 1
ATOM 823 C CA . ARG A 1 102 ? -2.108 10.775 1.720 1.00 96.81 102 ARG A CA 1
ATOM 824 C C . ARG A 1 102 ? -2.207 11.547 0.408 1.00 96.81 102 ARG A C 1
ATOM 826 O O . ARG A 1 102 ? -3.117 12.359 0.262 1.00 96.81 102 ARG A O 1
ATOM 833 N N . HIS A 1 103 ? -1.282 11.306 -0.517 1.00 97.56 103 HIS A N 1
ATOM 834 C CA . HIS A 1 103 ? -1.175 12.010 -1.792 1.00 97.56 103 HIS A CA 1
ATOM 835 C C . HIS A 1 103 ? -0.788 11.041 -2.926 1.00 97.56 103 HIS A C 1
ATOM 837 O O . HIS A 1 103 ? 0.255 11.214 -3.559 1.00 97.56 103 HIS A O 1
ATOM 843 N N . PRO A 1 104 ? -1.605 10.009 -3.199 1.00 97.50 104 PRO A N 1
ATOM 844 C CA . PRO A 1 104 ? -1.194 8.858 -4.007 1.00 97.50 104 PRO A CA 1
ATOM 845 C C . PRO A 1 104 ? -0.988 9.158 -5.496 1.00 97.50 104 PRO A C 1
ATOM 847 O O . PRO A 1 104 ? -0.362 8.372 -6.202 1.00 97.50 104 PRO A O 1
ATOM 850 N N . THR A 1 105 ? -1.503 10.290 -5.969 1.00 96.38 105 THR A N 1
ATOM 851 C CA . THR A 1 105 ? -1.373 10.769 -7.350 1.00 96.38 105 THR A CA 1
ATOM 852 C C . THR A 1 105 ? -0.294 11.840 -7.513 1.00 96.38 105 THR A C 1
ATOM 854 O O . THR A 1 105 ? -0.064 12.302 -8.627 1.00 96.38 105 THR A O 1
ATOM 857 N N . MET A 1 106 ? 0.401 12.234 -6.439 1.00 96.62 106 MET A N 1
ATOM 858 C CA . MET A 1 106 ? 1.590 13.085 -6.542 1.00 96.62 106 MET A CA 1
ATOM 859 C C . MET A 1 106 ? 2.771 12.292 -7.098 1.00 96.62 106 MET A C 1
ATOM 861 O O . MET A 1 106 ? 2.817 11.067 -6.988 1.00 96.62 106 MET A O 1
ATOM 865 N N . LEU A 1 107 ? 3.743 13.007 -7.671 1.00 95.94 107 LEU A N 1
ATOM 866 C CA . LEU A 1 107 ? 4.971 12.400 -8.169 1.00 95.94 107 LEU A CA 1
ATOM 867 C C . LEU A 1 107 ? 5.627 11.582 -7.040 1.00 95.94 107 LEU A C 1
ATOM 869 O O . LEU A 1 107 ? 6.031 12.176 -6.034 1.00 95.94 107 LEU A O 1
ATOM 873 N N . PRO A 1 108 ? 5.759 10.254 -7.191 1.00 96.56 108 PRO A N 1
ATOM 874 C CA . PRO A 1 108 ? 6.315 9.424 -6.139 1.00 96.56 108 PRO A CA 1
ATOM 875 C C . PRO A 1 108 ? 7.831 9.566 -6.068 1.00 96.56 108 PRO A C 1
ATOM 877 O O . PRO A 1 108 ? 8.508 9.857 -7.064 1.00 96.56 108 PRO A O 1
ATOM 880 N N . GLU A 1 109 ? 8.391 9.256 -4.902 1.00 95.56 109 GLU A N 1
ATOM 881 C CA . GLU A 1 109 ? 9.822 8.988 -4.825 1.00 95.56 109 GLU A CA 1
ATOM 882 C C . GLU A 1 109 ? 10.124 7.747 -5.665 1.00 95.56 109 GLU A C 1
ATOM 884 O O . GLU A 1 109 ? 9.482 6.704 -5.516 1.00 95.56 109 GLU A O 1
ATOM 889 N N . CYS A 1 110 ? 11.083 7.852 -6.586 1.00 96.94 110 CYS A N 1
ATOM 890 C CA . CYS A 1 110 ? 11.400 6.743 -7.469 1.00 96.94 110 CYS A CA 1
ATOM 891 C C . CYS A 1 110 ? 12.863 6.698 -7.907 1.00 96.94 110 CYS A C 1
ATOM 893 O O . CYS A 1 110 ? 13.558 7.713 -7.994 1.00 96.94 110 CYS A O 1
ATOM 895 N N . TYR A 1 111 ? 13.344 5.490 -8.197 1.00 96.94 111 TYR A N 1
ATOM 896 C CA . TYR A 1 111 ? 14.680 5.272 -8.741 1.00 96.94 111 TYR A CA 1
ATOM 897 C C . TYR A 1 111 ? 14.756 3.982 -9.557 1.00 96.94 111 TYR A C 1
ATOM 899 O O . TYR A 1 111 ? 14.137 2.966 -9.245 1.00 96.94 111 TYR A O 1
ATOM 907 N N . PHE A 1 112 ? 15.562 4.018 -10.615 1.00 98.19 112 PHE A N 1
ATOM 908 C CA . PHE A 1 112 ? 15.826 2.858 -11.458 1.00 98.19 112 PHE A CA 1
ATOM 909 C C . PHE A 1 112 ? 16.976 2.010 -10.901 1.00 98.19 112 PHE A C 1
ATOM 911 O O . PHE A 1 112 ? 17.972 2.546 -10.412 1.00 98.19 112 PHE A O 1
ATOM 918 N N . LEU A 1 113 ? 16.869 0.694 -11.062 1.00 97.94 113 LEU A N 1
ATOM 919 C CA . LEU A 1 113 ? 17.908 -0.295 -10.779 1.00 97.94 113 LEU A CA 1
ATOM 920 C C . LEU A 1 113 ? 18.243 -1.061 -12.059 1.00 97.94 113 LEU A C 1
ATOM 922 O O . LEU A 1 113 ? 17.345 -1.603 -12.696 1.00 97.94 113 LEU A O 1
ATOM 926 N N . GLY A 1 114 ? 19.523 -1.122 -12.416 1.00 97.44 114 GLY A N 1
ATOM 927 C CA . GLY A 1 114 ? 20.030 -1.777 -13.623 1.00 97.44 114 GLY A CA 1
ATOM 928 C C . GLY A 1 114 ? 21.424 -1.258 -13.976 1.00 97.44 114 GLY A C 1
ATOM 929 O O . GLY A 1 114 ? 21.952 -0.385 -13.288 1.00 97.44 114 GLY A O 1
ATOM 930 N N . ALA A 1 115 ? 22.025 -1.775 -15.048 1.00 97.06 115 ALA A N 1
ATOM 931 C CA . ALA A 1 115 ? 23.303 -1.258 -15.538 1.00 97.06 115 ALA A CA 1
ATOM 932 C C . ALA A 1 115 ? 23.159 0.185 -16.062 1.00 97.06 115 ALA A C 1
ATOM 934 O O . ALA A 1 115 ? 22.155 0.517 -16.697 1.00 97.06 115 ALA A O 1
ATOM 935 N N . ASP A 1 116 ? 24.179 1.026 -15.861 1.00 96.81 116 ASP A N 1
ATOM 936 C CA . ASP A 1 116 ? 24.123 2.467 -16.166 1.00 96.81 116 ASP A CA 1
ATOM 937 C C . ASP A 1 116 ? 23.686 2.778 -17.599 1.00 96.81 116 ASP A C 1
ATOM 939 O O . ASP A 1 116 ? 22.860 3.662 -17.828 1.00 96.81 116 ASP A O 1
ATOM 943 N N . HIS A 1 117 ? 24.191 2.022 -18.575 1.00 96.00 117 HIS A N 1
ATOM 944 C CA . HIS A 1 117 ? 23.852 2.216 -19.986 1.00 96.00 117 HIS A CA 1
ATOM 945 C C . HIS A 1 117 ? 22.368 1.944 -20.301 1.00 96.00 117 HIS A C 1
ATOM 947 O O . HIS A 1 117 ? 21.854 2.474 -21.281 1.00 96.00 117 HIS A O 1
ATOM 953 N N . VAL A 1 118 ? 21.672 1.161 -19.468 1.00 95.94 118 VAL A N 1
ATOM 954 C CA . VAL A 1 118 ? 20.226 0.895 -19.574 1.00 95.94 118 VAL A CA 1
ATOM 955 C C . VAL A 1 118 ? 19.422 1.940 -18.797 1.00 95.94 118 VAL A C 1
ATOM 957 O O . VAL A 1 118 ? 18.379 2.401 -19.254 1.00 95.94 118 VAL A O 1
ATOM 960 N N . VAL A 1 1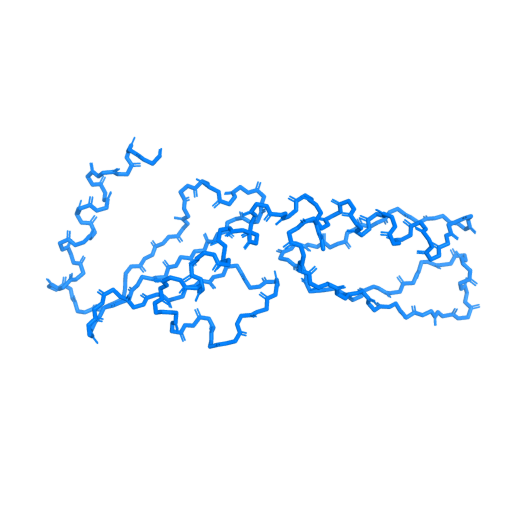19 ? 19.914 2.340 -17.622 1.00 97.19 119 VAL A N 1
ATOM 961 C CA . VAL A 1 119 ? 19.220 3.247 -16.696 1.00 97.19 119 VAL A CA 1
ATOM 962 C C . VAL A 1 119 ? 19.281 4.712 -17.139 1.00 97.19 119 VAL A C 1
ATOM 964 O O . VAL A 1 119 ? 18.283 5.428 -17.046 1.00 97.19 119 VAL A O 1
ATOM 967 N N . ASN A 1 120 ? 20.436 5.183 -17.612 1.00 97.50 120 ASN A N 1
ATOM 968 C CA . ASN A 1 120 ? 20.662 6.602 -17.903 1.00 97.50 120 ASN A CA 1
ATOM 969 C C . ASN A 1 120 ? 19.687 7.190 -18.940 1.00 97.50 120 ASN A C 1
ATOM 971 O O . ASN A 1 120 ? 19.158 8.273 -18.679 1.00 97.50 120 ASN A O 1
ATOM 975 N N . PRO A 1 121 ? 19.360 6.504 -20.056 1.00 96.75 121 PRO A N 1
ATOM 976 C CA . PRO A 1 121 ? 18.347 6.993 -20.990 1.00 96.75 121 PRO A CA 1
ATOM 977 C C . PRO A 1 121 ? 16.972 7.203 -20.336 1.00 96.75 121 PRO A C 1
ATOM 979 O O . PRO A 1 121 ? 16.307 8.202 -20.609 1.00 96.75 121 PRO A O 1
ATOM 982 N N . LEU A 1 122 ? 16.558 6.303 -19.435 1.00 96.81 122 LEU A N 1
ATOM 983 C CA . LEU A 1 122 ? 15.279 6.418 -18.727 1.00 96.81 122 LEU A CA 1
ATOM 984 C C . LEU A 1 122 ? 15.286 7.556 -17.707 1.00 96.81 122 LEU A C 1
ATOM 986 O O . LEU A 1 122 ? 14.311 8.297 -17.633 1.00 96.81 122 LEU A O 1
ATOM 990 N N . LYS A 1 123 ? 16.391 7.747 -16.973 1.00 96.62 123 LYS A N 1
ATOM 991 C CA . LYS A 1 123 ? 16.557 8.890 -16.057 1.00 96.62 123 LYS A CA 1
ATOM 992 C C . LYS A 1 123 ? 16.455 10.225 -16.794 1.00 96.62 123 LYS A C 1
ATOM 994 O O . LYS A 1 123 ? 15.742 11.115 -16.341 1.00 96.62 123 LYS A O 1
ATOM 999 N N . ILE A 1 124 ? 17.129 10.357 -17.940 1.00 97.75 124 ILE A N 1
ATOM 1000 C CA . ILE A 1 124 ? 17.053 11.568 -18.773 1.00 97.75 124 ILE A CA 1
ATOM 1001 C C . ILE A 1 124 ? 15.612 11.794 -19.231 1.00 97.75 124 ILE A C 1
ATOM 1003 O O . ILE A 1 124 ? 15.091 12.900 -19.082 1.00 97.75 124 ILE A O 1
ATOM 1007 N N . LYS A 1 125 ? 14.943 10.744 -19.728 1.00 97.38 125 LYS A N 1
ATOM 1008 C CA . LYS A 1 125 ? 13.549 10.836 -20.170 1.00 97.38 125 LYS A CA 1
ATOM 1009 C C . LYS A 1 125 ? 12.622 11.245 -19.025 1.00 97.38 125 LYS A C 1
ATOM 1011 O O . LYS A 1 125 ? 11.841 12.170 -19.218 1.00 97.38 125 LYS A O 1
ATOM 1016 N N . LEU A 1 126 ? 12.735 10.631 -17.848 1.00 96.38 126 LEU A N 1
ATOM 1017 C CA . LEU A 1 126 ? 11.947 10.992 -16.668 1.00 96.38 126 LEU A CA 1
ATOM 1018 C C . LEU A 1 126 ? 12.156 12.465 -16.295 1.00 96.38 126 LEU A C 1
ATOM 1020 O O . LEU A 1 126 ? 11.197 13.227 -16.271 1.00 96.38 126 LEU A O 1
ATOM 1024 N N . ASN A 1 127 ? 13.407 12.894 -16.117 1.00 95.81 127 ASN A N 1
ATOM 1025 C CA . ASN A 1 127 ? 13.727 14.265 -15.709 1.00 95.81 127 ASN A CA 1
ATOM 1026 C C . ASN A 1 127 ? 13.274 15.310 -16.737 1.00 95.81 127 ASN A C 1
ATOM 1028 O O . ASN A 1 127 ? 12.787 16.371 -16.361 1.00 95.81 127 ASN A O 1
ATOM 1032 N N . SER A 1 128 ? 13.390 15.010 -18.035 1.00 97.69 128 SER A N 1
ATOM 1033 C CA . SER A 1 128 ? 12.929 15.919 -19.093 1.00 97.69 128 SER A CA 1
ATOM 1034 C C . SER A 1 128 ? 11.407 16.091 -19.125 1.00 97.69 128 SER A C 1
ATOM 1036 O O . SER A 1 128 ? 10.930 17.118 -19.595 1.00 97.69 128 SER A O 1
ATOM 1038 N N . ASN A 1 129 ? 10.651 15.121 -18.601 1.00 97.56 129 ASN A N 1
ATOM 1039 C CA . ASN A 1 129 ? 9.189 15.065 -18.681 1.00 97.56 129 ASN A CA 1
ATOM 1040 C C . ASN A 1 129 ? 8.495 15.218 -17.319 1.00 97.56 129 ASN A C 1
ATOM 1042 O O . ASN A 1 129 ? 7.273 15.195 -17.260 1.00 97.56 129 ASN A O 1
ATOM 1046 N N . ILE A 1 130 ? 9.252 15.404 -16.235 1.00 95.19 130 ILE A N 1
ATOM 1047 C CA . ILE A 1 130 ? 8.730 15.434 -14.859 1.00 95.19 130 ILE A CA 1
ATOM 1048 C C . ILE A 1 130 ? 7.698 16.544 -14.624 1.00 95.19 130 ILE A C 1
ATOM 1050 O O . ILE A 1 130 ? 6.828 16.421 -13.776 1.00 95.19 130 ILE A O 1
ATOM 1054 N N . HIS A 1 131 ? 7.784 17.620 -15.405 1.00 95.44 131 HIS A N 1
ATOM 1055 C CA . HIS A 1 131 ? 6.874 18.761 -15.366 1.00 95.44 131 HIS A CA 1
ATOM 1056 C C . HIS A 1 131 ? 5.494 18.476 -15.982 1.00 95.44 131 HIS A C 1
ATOM 1058 O O . HIS A 1 131 ? 4.621 19.333 -15.907 1.00 95.44 131 HIS A O 1
ATOM 1064 N N . MET A 1 132 ? 5.319 17.324 -16.639 1.00 96.31 132 MET A N 1
ATOM 1065 C CA . MET A 1 132 ? 4.044 16.881 -17.214 1.00 96.31 132 MET A CA 1
ATOM 1066 C C . MET A 1 132 ? 3.275 15.919 -16.299 1.00 96.31 132 MET A C 1
ATOM 1068 O O . MET A 1 132 ? 2.293 15.334 -16.751 1.00 96.31 132 MET A O 1
ATOM 1072 N N . TRP A 1 133 ? 3.759 15.704 -15.073 1.00 92.94 133 TRP A N 1
ATOM 1073 C CA . TRP A 1 133 ? 3.041 14.950 -14.050 1.00 92.94 133 TRP A CA 1
ATOM 1074 C C . TRP A 1 133 ? 1.804 15.718 -13.575 1.00 92.94 133 TRP A C 1
ATOM 1076 O O . TRP A 1 133 ? 1.948 16.930 -13.287 1.00 92.94 133 TRP A O 1
#

Mean predicted aligned error: 3.02 Å

InterPro domains:
  IPR016135 Ubiquitin-conjugating enzyme/RWD-like [G3DSA:3.10.110.10] (1-55)
  IPR026848 E3 ubiquitin-protein ligase FANCL [PTHR13206] (1-133)
  IPR043003 FANCL, UBC-like domain 3 superfamily [G3DSA:3.10.110.20] (56-133)
  IPR043898 FANCL, UBC-like domain 2 [PF18890] (1-56)
  IPR044037 FANCL, UBC-like domain 3 [PF18891] (58-133)

Organism: NCBI:txid129467